Protein AF-A0A1B6DCD8-F1 (afdb_monomer)

Mean predicted aligned error: 10.29 Å

Secondary structure (DSSP, 8-state):
-HHHHHHHHHHHH-HHHHHHHH-HHHHHHHHHHHHHHHHHHHHHHHH-STT--HHHHHHHHHHHHHHHHHHHHHHTTT--TT-HHHHHHHHHHHHHHTT---GGGTTTSSS--

Nearest PDB structures (foldseek):
  2fic-assembly3_B  TM=3.798E-01  e=3.806E+00  Homo sapiens
  3sog-assembly1_A-2  TM=3.205E-01  e=9.235E+00  Homo sapiens
  5wkq-assembly1_A  TM=2.548E-01  e=8.705E+00  Shigella flexneri

Solvent-accessible surface area (backbone atoms only — not comparable to full-atom values): 6561 Å² total; per-residue (Å²): 105,72,70,60,56,51,39,58,53,23,51,77,75,40,51,79,57,26,57,47,76,68,33,65,71,51,46,47,52,49,31,45,50,51,38,53,51,50,54,49,49,54,50,53,57,71,58,56,66,97,86,62,51,73,66,57,47,50,51,52,51,52,51,48,54,53,47,52,55,53,49,53,59,31,48,77,69,74,44,40,85,92,27,58,59,29,41,51,51,54,48,52,50,58,55,61,68,70,64,63,74,72,66,77,69,60,68,71,72,74,77,79,126

Foldseek 3Di:
DVLVVVLVVCVVVPVVVNVLSVDLVSVLVVLQVVLVVVLVVVLVVQCDDDPHDPVNNVVSVVVVVVVVVVCVVCVVVVRCVSRVSSVVSVVVVVVVVVPPPPCVVVVVVPPPD

Sequence (113 aa):
GLKSEMLLFLVDSKPELSTFFSDEKWLVKLAYLADIFSHLNILNLSLQGPDKNMIYAQDRVNAFVKKLSVWNARVKKEDFENFTLTQEFIGFLSTSYCTSPDTSSLSLLVSSH

pLDDT: mean 83.19, std 17.54, range [39.84, 98.31]

Radius of gyration: 21.83 Å; Cα contacts (8 Å, |Δi|>4): 45; chains: 1; bounding box: 63×37×60 Å

Organism: NCBI:txid38151

Structure (mmCIF, N/CA/C/O backbone):
data_AF-A0A1B6DCD8-F1
#
_entry.id   AF-A0A1B6DCD8-F1
#
loop_
_atom_site.group_PDB
_atom_site.id
_atom_site.type_symbol
_atom_site.label_atom_id
_atom_site.label_alt_id
_atom_site.label_comp_id
_atom_site.label_asym_id
_atom_site.label_entity_id
_atom_site.label_seq_id
_atom_site.pdbx_PDB_ins_code
_atom_site.Cartn_x
_atom_site.Cartn_y
_atom_site.Cartn_z
_atom_site.occupancy
_atom_site.B_iso_or_equiv
_atom_site.auth_seq_id
_atom_site.auth_comp_id
_atom_site.auth_asym_id
_atom_site.auth_atom_id
_atom_site.pdbx_PDB_model_num
ATOM 1 N N . GLY A 1 1 ? 17.358 -15.950 -8.440 1.00 70.75 1 GLY A N 1
ATOM 2 C CA . GLY A 1 1 ? 16.546 -15.040 -7.612 1.00 70.75 1 GLY A CA 1
ATOM 3 C C . GLY A 1 1 ? 15.107 -15.193 -8.042 1.00 70.75 1 GLY A C 1
ATOM 4 O O . GLY A 1 1 ? 14.885 -15.415 -9.228 1.00 70.75 1 GLY A O 1
ATOM 5 N N . LEU A 1 2 ? 14.151 -15.063 -7.115 1.00 79.44 2 LEU A N 1
ATOM 6 C CA . LEU A 1 2 ? 12.753 -15.488 -7.298 1.00 79.44 2 LEU A CA 1
ATOM 7 C C . LEU A 1 2 ? 12.101 -15.001 -8.609 1.00 79.44 2 LEU A C 1
ATOM 9 O O . LEU A 1 2 ? 11.398 -15.768 -9.257 1.00 79.44 2 LEU A O 1
ATOM 13 N N . LYS A 1 3 ? 12.387 -13.767 -9.055 1.00 79.19 3 LYS A N 1
ATOM 14 C CA . LYS A 1 3 ? 11.906 -13.236 -10.347 1.00 79.19 3 LYS A CA 1
ATOM 15 C C . LYS A 1 3 ? 12.348 -14.093 -11.542 1.00 79.19 3 LYS A C 1
ATOM 17 O O . LYS A 1 3 ? 11.531 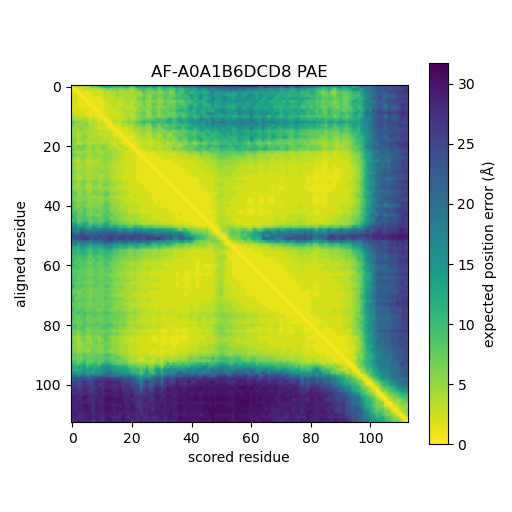-14.396 -12.402 1.00 79.19 3 LYS A O 1
ATOM 22 N N . SER A 1 4 ? 13.623 -14.473 -11.609 1.00 80.56 4 SER A N 1
ATOM 23 C CA . SER A 1 4 ? 14.181 -15.269 -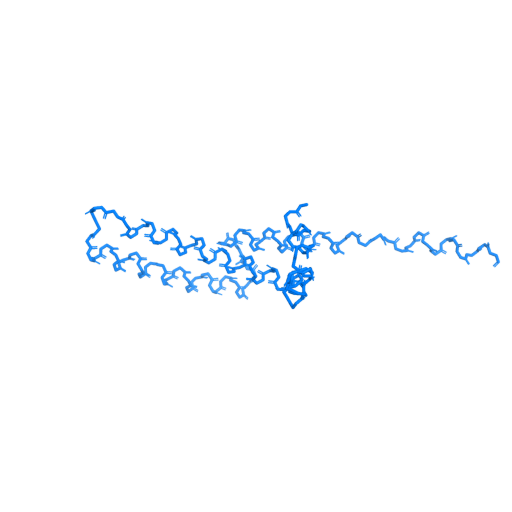12.713 1.00 80.56 4 SER A CA 1
ATOM 24 C C . SER A 1 4 ? 13.629 -16.693 -12.721 1.00 80.56 4 SER A C 1
ATOM 26 O O . SER A 1 4 ? 13.329 -17.228 -13.781 1.00 80.56 4 SER A O 1
ATOM 28 N N . GLU A 1 5 ? 13.456 -17.288 -11.540 1.00 83.31 5 GLU A N 1
ATOM 29 C CA . GLU A 1 5 ? 12.866 -18.624 -11.386 1.00 83.31 5 GLU A CA 1
ATOM 30 C C . GLU A 1 5 ? 11.388 -1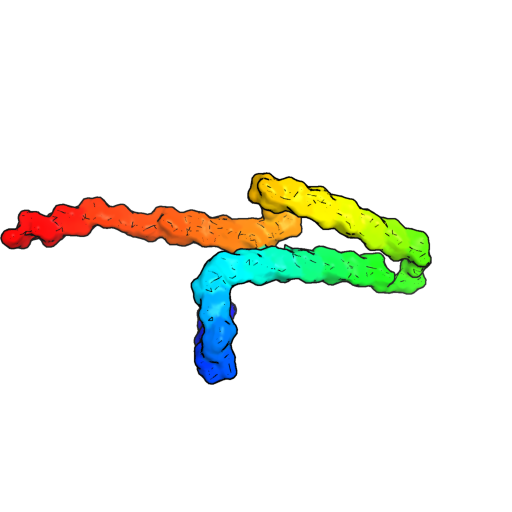8.623 -11.789 1.00 83.31 5 GLU A C 1
ATOM 32 O O . GLU A 1 5 ? 10.940 -19.507 -12.519 1.00 83.31 5 GLU A O 1
ATOM 37 N N . MET A 1 6 ? 10.642 -17.588 -11.391 1.00 82.69 6 MET A N 1
ATOM 38 C CA . MET A 1 6 ? 9.246 -17.441 -11.786 1.00 82.69 6 MET A CA 1
ATOM 39 C C . MET A 1 6 ? 9.103 -17.161 -13.287 1.00 82.69 6 MET A C 1
ATOM 41 O O . MET A 1 6 ? 8.219 -17.728 -13.921 1.00 82.69 6 MET A O 1
ATOM 45 N N . LEU A 1 7 ? 9.980 -16.341 -13.876 1.00 82.56 7 LEU A N 1
ATOM 46 C CA . LEU A 1 7 ? 10.022 -16.120 -15.324 1.00 82.56 7 LEU A CA 1
ATOM 47 C C . LEU A 1 7 ? 10.238 -17.430 -16.083 1.00 82.56 7 LEU A C 1
ATOM 49 O O . LEU A 1 7 ? 9.488 -17.712 -17.013 1.00 82.56 7 LEU A O 1
ATOM 53 N N . LEU A 1 8 ? 11.209 -18.242 -15.657 1.00 84.31 8 LEU A N 1
ATOM 54 C CA . LEU A 1 8 ? 11.502 -19.532 -16.281 1.00 84.31 8 LEU A CA 1
ATOM 55 C C . LEU A 1 8 ? 10.290 -20.474 -16.212 1.00 84.31 8 LEU A C 1
ATOM 57 O O . LEU A 1 8 ? 9.906 -21.064 -17.216 1.00 84.31 8 LEU A O 1
ATOM 61 N N . PHE A 1 9 ? 9.629 -20.547 -15.054 1.00 86.38 9 PHE A N 1
ATOM 62 C CA . PHE A 1 9 ? 8.411 -21.340 -14.885 1.00 86.38 9 PHE A CA 1
ATOM 63 C C . PHE A 1 9 ? 7.239 -20.835 -15.744 1.00 86.38 9 PHE A C 1
ATOM 65 O O . PHE A 1 9 ? 6.474 -21.628 -16.300 1.00 86.38 9 PHE A O 1
ATOM 72 N N . LEU A 1 10 ? 7.060 -19.516 -15.846 1.00 86.62 10 LEU A N 1
ATOM 73 C CA . LEU A 1 10 ? 5.967 -18.918 -16.611 1.00 86.62 10 LEU A CA 1
ATOM 74 C C . LEU A 1 10 ? 6.174 -19.046 -18.119 1.00 86.62 10 LEU A C 1
ATOM 76 O O . LEU A 1 10 ? 5.184 -19.185 -18.825 1.00 86.62 10 LEU A O 1
ATOM 80 N N . VAL A 1 11 ? 7.411 -19.032 -18.621 1.00 87.12 11 VAL A N 1
ATOM 81 C CA . VAL A 1 11 ? 7.686 -19.263 -20.051 1.00 87.12 11 VAL A CA 1
ATOM 82 C C . VAL A 1 11 ? 7.124 -20.612 -20.502 1.00 87.12 11 VAL A C 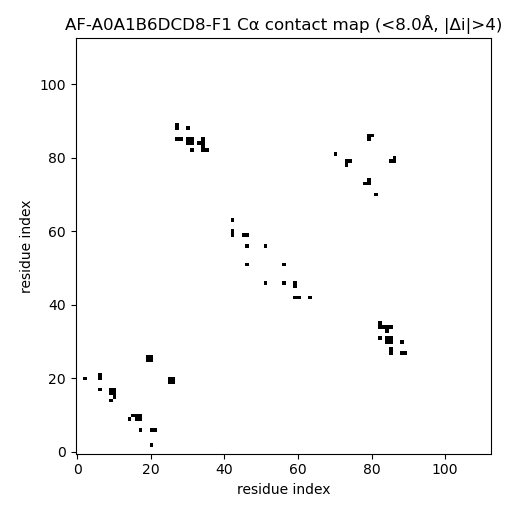1
ATOM 84 O O . VAL A 1 11 ? 6.445 -20.662 -21.525 1.00 87.12 11 VAL A O 1
ATOM 87 N N . ASP A 1 12 ? 7.321 -21.661 -19.704 1.00 83.06 12 ASP A N 1
ATOM 88 C CA . ASP A 1 12 ? 6.849 -23.008 -20.038 1.00 83.06 12 ASP A CA 1
ATOM 89 C C . ASP A 1 12 ? 5.354 -23.216 -19.752 1.00 83.06 12 ASP A C 1
ATOM 91 O O . ASP A 1 12 ? 4.670 -23.920 -20.493 1.00 83.06 12 ASP A O 1
ATOM 95 N N . SER A 1 13 ? 4.823 -22.624 -18.676 1.00 87.12 13 SER A N 1
ATOM 96 C CA . SER A 1 13 ? 3.447 -22.898 -18.226 1.00 87.12 13 SER A CA 1
ATOM 97 C C . SER A 1 13 ? 2.402 -21.902 -18.733 1.00 87.12 13 SER A C 1
ATOM 99 O O . SER A 1 13 ? 1.272 -22.296 -19.029 1.00 87.12 13 SER A O 1
ATOM 101 N N . LYS A 1 14 ? 2.741 -20.608 -18.789 1.00 85.00 14 LYS A N 1
ATOM 102 C CA . LYS A 1 14 ? 1.847 -19.488 -19.137 1.00 85.00 14 LYS A CA 1
ATOM 103 C C . LYS A 1 14 ? 2.641 -18.355 -19.804 1.00 85.00 14 LYS A C 1
ATOM 105 O O . LYS A 1 14 ? 2.863 -17.314 -19.175 1.00 85.00 14 LYS A O 1
ATOM 110 N N . PRO A 1 15 ? 3.045 -18.525 -21.074 1.00 82.38 15 PRO A N 1
ATOM 111 C CA . PRO A 1 15 ? 3.931 -17.589 -21.771 1.00 82.38 15 PRO A CA 1
ATOM 112 C C . PRO A 1 15 ? 3.345 -16.176 -21.890 1.00 82.38 15 PRO A C 1
ATOM 114 O O . PRO A 1 15 ? 4.080 -15.200 -21.952 1.00 82.38 15 PRO A O 1
ATOM 117 N N . GLU A 1 16 ? 2.023 -16.036 -21.832 1.00 84.75 16 GLU A N 1
ATOM 118 C CA . GLU A 1 16 ? 1.338 -14.741 -21.768 1.00 84.75 16 GLU A CA 1
ATOM 119 C C . GLU A 1 16 ? 1.771 -13.926 -20.538 1.00 84.75 16 GLU A C 1
ATOM 121 O O . GLU A 1 16 ? 2.000 -12.721 -20.624 1.00 84.75 16 GLU A O 1
ATOM 126 N N . LEU A 1 17 ? 1.944 -14.593 -19.391 1.00 81.19 17 LEU A N 1
ATOM 127 C CA . LEU A 1 17 ? 2.337 -13.964 -18.132 1.00 81.19 17 LEU A CA 1
ATOM 128 C C . LEU A 1 17 ? 3.832 -13.640 -18.063 1.00 81.19 17 LEU A C 1
ATOM 130 O O . LEU A 1 17 ? 4.217 -12.714 -17.351 1.00 81.19 17 LEU A O 1
ATOM 134 N N . SER A 1 18 ? 4.677 -14.361 -18.804 1.00 82.06 18 SER A N 1
ATOM 135 C CA . SER A 1 18 ? 6.126 -14.116 -18.803 1.00 82.06 18 SER A CA 1
ATOM 136 C C . SER A 1 18 ? 6.470 -12.724 -19.354 1.00 82.06 18 SER A C 1
ATOM 138 O O . SER A 1 18 ? 7.389 -12.064 -18.857 1.00 82.06 18 SER A O 1
ATOM 140 N N . THR A 1 19 ? 5.673 -12.230 -20.309 1.00 84.38 19 THR A N 1
ATOM 141 C CA . THR A 1 19 ? 5.821 -10.882 -20.877 1.00 84.38 19 THR A CA 1
ATOM 142 C C . THR A 1 19 ? 5.630 -9.791 -19.821 1.00 84.38 19 THR A C 1
ATOM 144 O O . THR A 1 19 ? 6.423 -8.854 -19.756 1.00 84.38 19 THR A O 1
ATOM 147 N N . PHE A 1 20 ? 4.665 -9.957 -18.913 1.00 83.31 20 PHE A N 1
ATOM 148 C CA . PHE A 1 20 ? 4.423 -9.020 -17.813 1.00 83.31 20 PHE A CA 1
ATOM 149 C C . PHE A 1 20 ? 5.549 -9.020 -16.775 1.00 83.31 20 PHE A C 1
ATOM 151 O O . PHE A 1 20 ? 5.932 -7.966 -16.280 1.00 83.31 20 PHE A O 1
ATOM 158 N N . PHE A 1 21 ? 6.136 -10.180 -16.475 1.00 82.06 21 PHE A N 1
ATOM 159 C CA . PHE A 1 21 ? 7.281 -10.269 -15.559 1.00 82.06 21 PHE A CA 1
ATOM 160 C C . PHE A 1 21 ? 8.595 -9.754 -16.165 1.00 82.06 21 PHE A C 1
ATOM 162 O O . PHE A 1 21 ? 9.569 -9.529 -15.440 1.00 82.06 21 PHE A O 1
ATOM 169 N N . SER A 1 22 ? 8.625 -9.555 -17.482 1.00 81.19 22 SER A N 1
ATOM 170 C CA . SER A 1 22 ? 9.728 -8.904 -18.191 1.00 81.19 22 SER A CA 1
ATOM 171 C C . SER A 1 22 ? 9.545 -7.382 -18.268 1.00 81.19 22 SER A C 1
ATOM 173 O O . SER A 1 22 ? 10.531 -6.662 -18.395 1.00 81.19 22 SER A O 1
ATOM 175 N N . ASP A 1 23 ? 8.314 -6.880 -18.129 1.00 87.75 23 ASP A N 1
ATOM 176 C CA . ASP A 1 23 ? 7.996 -5.450 -18.105 1.00 87.75 23 ASP A CA 1
ATOM 177 C C . ASP A 1 23 ? 8.217 -4.853 -16.705 1.00 87.75 23 ASP A C 1
ATOM 179 O O . ASP A 1 23 ? 7.464 -5.074 -15.754 1.00 87.75 23 ASP A O 1
ATOM 183 N N . GLU A 1 24 ? 9.254 -4.032 -16.577 1.00 88.69 24 GLU A N 1
ATOM 184 C CA . GLU A 1 24 ? 9.584 -3.340 -15.333 1.00 88.69 24 GLU A CA 1
ATOM 185 C C . GLU A 1 24 ? 8.477 -2.401 -14.848 1.00 88.69 24 GLU A C 1
ATOM 187 O O . GLU A 1 24 ? 8.227 -2.325 -13.644 1.00 88.69 24 GLU A O 1
ATOM 192 N N . LYS A 1 25 ? 7.752 -1.730 -15.753 1.00 89.12 25 LYS A N 1
ATOM 193 C CA . LYS A 1 25 ? 6.623 -0.867 -15.370 1.00 89.12 25 LYS A CA 1
ATOM 194 C C . LYS A 1 25 ? 5.485 -1.697 -14.801 1.00 89.12 25 LYS A C 1
ATOM 196 O O . LYS A 1 25 ? 4.793 -1.250 -13.885 1.00 89.12 25 LYS A O 1
ATOM 201 N N . TRP A 1 26 ? 5.271 -2.893 -15.341 1.00 90.88 26 TRP A N 1
ATOM 202 C CA . TRP A 1 26 ? 4.290 -3.820 -14.794 1.00 90.88 26 TRP A CA 1
ATOM 203 C C . TRP A 1 26 ? 4.708 -4.313 -13.407 1.00 90.88 26 TRP A C 1
ATOM 205 O O . TRP A 1 26 ? 3.887 -4.321 -12.493 1.00 90.88 26 TRP A O 1
ATOM 215 N N . LEU A 1 27 ? 5.989 -4.617 -13.205 1.00 90.19 27 LEU A N 1
ATOM 216 C CA . LEU A 1 27 ? 6.508 -5.012 -11.896 1.00 90.19 27 LEU A CA 1
ATOM 217 C C . LEU A 1 27 ? 6.413 -3.898 -10.845 1.00 90.19 27 LEU A C 1
ATOM 219 O O . LEU A 1 27 ? 6.061 -4.191 -9.706 1.00 90.19 27 LEU A O 1
ATOM 223 N N . VAL A 1 28 ? 6.625 -2.629 -11.213 1.00 92.25 28 VAL A N 1
ATOM 224 C CA . VAL A 1 28 ? 6.366 -1.487 -10.309 1.00 92.25 28 VAL A CA 1
ATOM 225 C C . VAL A 1 28 ? 4.890 -1.449 -9.897 1.00 92.25 28 VAL A C 1
ATOM 227 O O . VAL A 1 28 ? 4.577 -1.276 -8.721 1.00 92.25 28 VAL A O 1
ATOM 230 N N . LYS A 1 29 ? 3.959 -1.656 -10.840 1.00 92.75 29 LYS A N 1
ATOM 231 C CA . LYS A 1 29 ? 2.520 -1.730 -10.523 1.00 92.75 29 LYS A CA 1
ATOM 232 C C . LYS A 1 29 ? 2.198 -2.921 -9.621 1.00 92.75 29 LYS A C 1
ATOM 234 O O . LYS A 1 29 ? 1.367 -2.789 -8.726 1.00 92.75 29 LYS A O 1
ATOM 239 N N . LEU A 1 30 ? 2.846 -4.065 -9.836 1.00 92.94 30 LEU A N 1
ATOM 240 C CA . LEU A 1 30 ? 2.684 -5.242 -8.988 1.00 92.94 30 LEU A CA 1
ATOM 241 C C . LEU A 1 30 ? 3.196 -4.979 -7.565 1.00 92.94 30 LEU A C 1
ATOM 243 O O . LEU A 1 30 ? 2.497 -5.311 -6.611 1.00 92.94 30 LEU A O 1
ATOM 247 N N . ALA A 1 31 ? 4.362 -4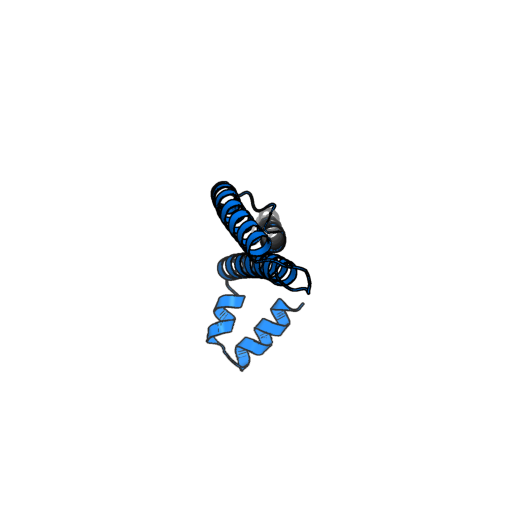.345 -7.418 1.00 93.88 31 ALA A N 1
ATOM 248 C CA . ALA A 1 31 ? 4.904 -3.929 -6.125 1.00 93.88 31 ALA A CA 1
ATOM 249 C C . ALA A 1 31 ? 3.934 -2.989 -5.389 1.00 93.88 31 ALA A C 1
ATOM 251 O O . ALA A 1 31 ? 3.612 -3.220 -4.224 1.00 93.88 31 ALA A O 1
ATOM 252 N N . TYR A 1 32 ? 3.366 -2.015 -6.105 1.00 95.56 32 TYR A N 1
ATOM 253 C CA . TYR A 1 32 ? 2.356 -1.102 -5.568 1.00 95.56 32 TYR A CA 1
ATOM 254 C C . TYR A 1 32 ? 1.092 -1.817 -5.089 1.00 95.56 32 TYR A C 1
ATOM 256 O O . TYR A 1 32 ? 0.584 -1.539 -4.001 1.00 95.56 32 TYR A O 1
ATOM 264 N N . LEU A 1 33 ? 0.592 -2.780 -5.865 1.00 95.94 33 LEU A N 1
ATOM 265 C CA . LEU A 1 33 ? -0.547 -3.600 -5.456 1.00 95.94 33 LEU A CA 1
ATOM 266 C C . LEU A 1 33 ? -0.219 -4.464 -4.235 1.00 95.94 33 LEU A C 1
ATOM 268 O O . LEU A 1 33 ? -1.049 -4.570 -3.333 1.00 95.94 33 LEU A O 1
ATOM 272 N N . ALA A 1 34 ? 0.973 -5.056 -4.177 1.00 96.12 34 ALA A N 1
ATOM 273 C CA . ALA A 1 34 ? 1.410 -5.854 -3.036 1.00 96.12 34 ALA A CA 1
ATOM 274 C C . ALA A 1 34 ? 1.484 -5.018 -1.746 1.00 96.12 34 ALA A C 1
ATOM 276 O O . ALA A 1 34 ? 0.989 -5.461 -0.708 1.00 96.12 34 ALA A O 1
ATOM 277 N N . ASP A 1 35 ? 1.997 -3.787 -1.815 1.00 97.44 35 ASP A N 1
ATOM 278 C CA . ASP A 1 35 ? 1.972 -2.851 -0.686 1.00 97.44 35 ASP A CA 1
ATOM 279 C C . ASP A 1 35 ? 0.527 -2.525 -0.250 1.00 97.44 35 ASP A C 1
ATOM 281 O O . ASP A 1 35 ? 0.212 -2.564 0.941 1.00 97.44 35 ASP A O 1
ATOM 285 N N . ILE A 1 36 ? -0.396 -2.271 -1.191 1.00 96.62 36 ILE A N 1
ATOM 286 C CA . ILE A 1 36 ? -1.825 -2.058 -0.880 1.00 96.62 36 ILE A CA 1
ATOM 287 C C . ILE A 1 36 ? -2.433 -3.280 -0.177 1.00 96.62 36 ILE A C 1
ATOM 289 O O . ILE A 1 36 ? -3.150 -3.122 0.815 1.00 96.62 36 ILE A O 1
ATOM 293 N N . PHE A 1 37 ? -2.144 -4.496 -0.647 1.00 96.88 37 PHE A N 1
ATOM 294 C CA . PHE A 1 37 ? -2.612 -5.722 0.003 1.00 96.88 37 PHE A CA 1
ATOM 295 C C . PHE A 1 37 ? -2.027 -5.897 1.403 1.00 96.88 37 PHE A C 1
ATOM 297 O O . PHE A 1 37 ? -2.750 -6.317 2.306 1.00 96.88 37 PHE A O 1
ATOM 304 N N . SER A 1 38 ? -0.765 -5.527 1.617 1.00 97.38 38 SER A N 1
ATOM 305 C CA . SER A 1 38 ? -0.152 -5.515 2.947 1.00 97.38 38 SER A CA 1
ATOM 306 C C . SER A 1 38 ? -0.907 -4.577 3.897 1.00 97.38 38 SER A C 1
ATOM 308 O O . SER A 1 38 ? -1.316 -4.979 4.989 1.00 97.38 38 SER A O 1
ATOM 310 N N . HIS A 1 39 ? -1.218 -3.359 3.445 1.00 97.69 39 HIS A N 1
ATOM 311 C CA . HIS A 1 39 ? -2.019 -2.392 4.205 1.00 97.69 39 HIS A CA 1
ATOM 312 C C . HIS A 1 39 ? -3.433 -2.895 4.512 1.00 97.69 39 HIS A C 1
ATOM 314 O O . HIS A 1 39 ? -3.922 -2.728 5.634 1.00 97.69 39 HIS A O 1
ATOM 320 N N . LEU A 1 40 ? -4.087 -3.538 3.543 1.00 96.94 40 LEU A N 1
ATOM 321 C CA . LEU A 1 40 ? -5.392 -4.175 3.737 1.00 96.94 40 LEU A CA 1
ATOM 322 C C . LEU A 1 40 ? -5.316 -5.340 4.722 1.00 96.94 40 LEU A C 1
ATOM 324 O O . LEU A 1 40 ? -6.220 -5.499 5.538 1.00 96.94 40 LEU A O 1
ATOM 328 N N . ASN A 1 41 ? -4.244 -6.127 4.692 1.00 96.81 41 ASN A N 1
ATOM 329 C CA . ASN A 1 41 ? -4.038 -7.215 5.636 1.00 96.81 41 ASN A CA 1
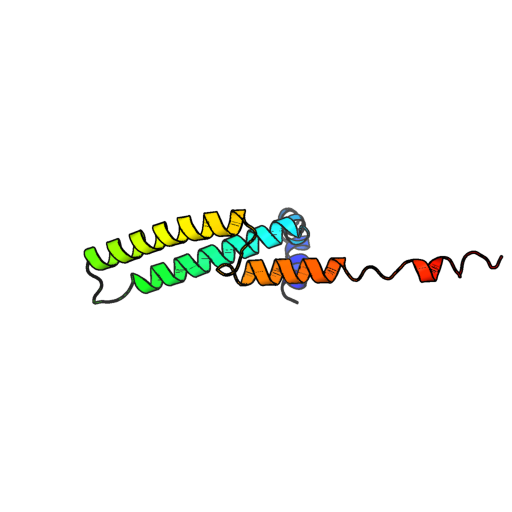ATOM 330 C C . ASN A 1 41 ? -3.862 -6.683 7.065 1.00 96.81 41 ASN A C 1
ATOM 332 O O . ASN A 1 41 ? -4.481 -7.202 7.990 1.00 96.81 41 ASN A O 1
ATOM 336 N N . ILE A 1 42 ? -3.105 -5.596 7.249 1.00 95.69 42 ILE A N 1
ATOM 337 C CA . ILE A 1 42 ? -2.978 -4.911 8.546 1.00 95.69 42 ILE A CA 1
ATOM 338 C C . ILE A 1 42 ? -4.347 -4.430 9.039 1.00 95.69 42 ILE A C 1
ATOM 340 O O . ILE A 1 42 ? -4.691 -4.641 10.204 1.00 95.69 42 ILE A O 1
ATOM 344 N N . LEU A 1 43 ? -5.149 -3.808 8.167 1.00 95.38 43 LEU A N 1
ATOM 345 C CA . LEU A 1 43 ? -6.513 -3.413 8.514 1.00 95.38 43 LEU A CA 1
ATOM 346 C C . LEU A 1 43 ? -7.348 -4.636 8.910 1.00 95.38 43 LEU A C 1
ATOM 348 O O . LEU A 1 43 ? -7.956 -4.619 9.976 1.00 95.38 43 LEU A O 1
ATOM 352 N N . ASN A 1 44 ? -7.346 -5.692 8.100 1.00 94.62 44 ASN A N 1
ATOM 353 C CA . ASN A 1 44 ? -8.114 -6.913 8.330 1.00 94.62 44 ASN A CA 1
ATOM 354 C C . ASN A 1 44 ? -7.756 -7.568 9.673 1.00 94.62 44 ASN A C 1
ATOM 356 O O . ASN A 1 44 ? -8.640 -7.861 10.472 1.00 94.62 44 ASN A O 1
ATOM 360 N N . LEU A 1 45 ? -6.464 -7.700 9.980 1.00 93.44 45 LEU A N 1
ATOM 361 C CA . LEU A 1 45 ? -5.986 -8.176 11.280 1.00 93.44 45 LEU A CA 1
ATOM 362 C C . LEU A 1 45 ? -6.439 -7.257 12.418 1.00 93.44 45 LEU A C 1
ATOM 364 O O . LEU A 1 45 ? -6.840 -7.727 13.478 1.00 93.44 45 LEU A O 1
ATOM 368 N N . SER A 1 46 ? -6.438 -5.940 12.196 1.00 91.56 46 SER A N 1
ATOM 369 C CA . SER A 1 46 ? -6.935 -4.979 13.181 1.00 91.56 46 SER A CA 1
ATOM 370 C C . SER A 1 46 ? -8.449 -5.046 13.395 1.00 91.56 46 SER A C 1
ATOM 372 O O . SER A 1 46 ? -8.924 -4.481 14.374 1.00 91.56 46 SER A O 1
ATOM 374 N N . LEU A 1 47 ? -9.211 -5.693 12.516 1.00 92.56 47 LEU A N 1
ATOM 375 C CA . LEU A 1 47 ? -10.657 -5.882 12.662 1.00 92.56 47 LEU A CA 1
ATOM 376 C C . LEU A 1 47 ? -11.010 -7.234 13.293 1.00 92.56 47 LEU A C 1
ATOM 378 O O . LEU A 1 47 ? -12.116 -7.390 13.800 1.00 92.56 47 LEU A O 1
ATOM 382 N N . GLN A 1 48 ? -10.077 -8.184 13.304 1.00 88.56 48 GLN A N 1
ATOM 383 C CA . GLN A 1 48 ? -10.240 -9.479 13.959 1.00 88.56 48 GLN A CA 1
ATOM 384 C C . GLN A 1 48 ? -9.943 -9.382 15.467 1.00 88.56 48 GLN A C 1
ATOM 386 O O . GLN A 1 48 ? -9.176 -8.528 15.920 1.00 88.56 48 GLN A O 1
ATOM 391 N N . GLY A 1 49 ? -10.551 -10.273 16.252 1.00 80.81 49 GLY A N 1
ATOM 392 C CA . GLY A 1 49 ? -10.339 -10.396 17.698 1.00 80.81 49 GLY A CA 1
ATOM 393 C C . GLY A 1 49 ? -11.618 -10.202 18.530 1.00 80.81 49 GLY A C 1
ATOM 394 O O . GLY A 1 49 ? -12.571 -9.588 18.054 1.00 80.81 49 GLY A O 1
ATOM 395 N N . PRO A 1 50 ? -11.649 -10.728 19.767 1.00 67.62 50 PRO A N 1
ATOM 396 C CA . PRO A 1 50 ? -12.874 -10.858 20.563 1.00 67.62 50 PRO A CA 1
ATOM 397 C C . PRO A 1 50 ? -13.479 -9.532 21.065 1.00 67.62 50 PRO A C 1
ATOM 399 O O . PRO A 1 50 ? -14.675 -9.490 21.328 1.00 67.62 50 PRO A O 1
ATOM 402 N N . ASP A 1 51 ? -12.710 -8.437 21.116 1.00 65.06 51 ASP A N 1
ATOM 403 C CA . ASP A 1 51 ? -13.126 -7.163 21.740 1.00 65.06 51 ASP A CA 1
ATOM 404 C C . ASP A 1 51 ? -13.359 -6.010 20.739 1.00 65.06 51 ASP A C 1
ATOM 406 O O . ASP A 1 51 ? -13.164 -4.829 21.043 1.00 65.06 51 ASP A O 1
ATOM 410 N N . LYS A 1 52 ? -13.746 -6.325 19.500 1.00 70.25 52 LYS A N 1
ATOM 411 C CA . LYS A 1 52 ? -13.967 -5.335 18.431 1.00 70.25 52 LYS A CA 1
ATOM 412 C C . LYS A 1 52 ? -15.459 -5.022 18.314 1.00 70.25 52 LYS A C 1
ATOM 414 O O . LYS A 1 52 ? -16.204 -5.750 17.666 1.00 70.25 52 LYS A O 1
ATOM 419 N N . ASN A 1 53 ? -15.913 -3.933 18.934 1.00 81.38 53 ASN A N 1
ATOM 420 C CA . ASN A 1 53 ? -17.287 -3.465 18.733 1.00 81.38 53 ASN A CA 1
ATOM 421 C C . ASN A 1 53 ? -17.450 -2.749 17.372 1.00 81.38 53 ASN A C 1
ATOM 423 O O . ASN A 1 53 ? -16.478 -2.339 16.736 1.00 81.38 53 ASN A O 1
ATOM 427 N N . MET A 1 54 ? -18.697 -2.594 16.918 1.00 86.12 54 MET A N 1
ATOM 428 C CA . MET A 1 54 ? -19.026 -1.973 15.625 1.00 86.12 54 MET A CA 1
ATOM 429 C C . MET A 1 54 ? -18.430 -0.565 15.460 1.00 86.12 54 MET A C 1
ATOM 431 O O . MET A 1 54 ? -17.969 -0.222 14.373 1.00 86.12 54 MET A O 1
ATOM 435 N N . ILE A 1 55 ? -18.391 0.224 16.540 1.00 88.56 55 ILE A N 1
ATOM 436 C CA . ILE A 1 55 ? -17.825 1.582 16.542 1.00 88.56 55 ILE A CA 1
ATOM 437 C C . ILE A 1 55 ? -16.323 1.520 16.242 1.00 88.56 55 ILE A C 1
ATOM 439 O O . ILE A 1 55 ? -15.837 2.209 15.349 1.00 88.56 55 ILE A O 1
ATOM 443 N N . TYR A 1 56 ? -15.597 0.618 16.906 1.00 90.50 56 TYR A N 1
ATOM 444 C CA . TYR A 1 56 ? -14.173 0.402 16.665 1.00 90.50 56 TYR A CA 1
ATOM 445 C C . TYR A 1 56 ? -13.884 0.011 15.210 1.00 90.50 56 TYR A C 1
ATOM 447 O O . TYR A 1 56 ? -12.949 0.527 14.592 1.00 90.50 56 TYR A O 1
ATOM 455 N N . ALA A 1 57 ? -14.675 -0.910 14.653 1.00 91.44 57 ALA A N 1
ATOM 456 C CA . ALA A 1 57 ? -14.515 -1.340 13.268 1.00 91.44 57 ALA A CA 1
ATOM 457 C C . ALA A 1 57 ? -14.739 -0.173 12.294 1.00 91.44 57 ALA A C 1
ATOM 459 O O . ALA A 1 57 ? -13.934 0.043 11.384 1.00 91.44 57 ALA A O 1
ATOM 460 N N . GLN A 1 58 ? -15.786 0.619 12.532 1.00 93.50 58 GLN A N 1
ATOM 461 C CA . GLN A 1 58 ? -16.104 1.796 11.732 1.00 93.50 58 GLN A CA 1
ATOM 462 C C . GLN A 1 58 ? -14.987 2.845 11.795 1.00 93.50 58 GLN A C 1
ATOM 464 O O . GLN A 1 58 ? -14.565 3.348 10.752 1.00 93.50 58 GLN A O 1
ATOM 469 N N . ASP A 1 59 ? -14.437 3.117 12.978 1.00 94.12 59 ASP A N 1
ATOM 470 C CA . ASP A 1 59 ? -13.320 4.048 13.149 1.00 94.12 59 ASP A CA 1
ATOM 471 C C . ASP A 1 59 ? -12.066 3.595 12.394 1.00 94.12 59 ASP A C 1
ATOM 473 O O . ASP A 1 59 ? -11.409 4.403 11.730 1.00 94.12 59 ASP A O 1
ATOM 477 N N . ARG A 1 60 ? -11.742 2.297 12.434 1.00 94.94 60 ARG A N 1
ATOM 478 C CA . ARG A 1 60 ? -10.587 1.731 11.717 1.00 94.94 60 ARG A CA 1
ATOM 479 C C . ARG A 1 60 ? -10.738 1.833 10.206 1.00 94.94 60 ARG A C 1
ATOM 481 O O . ARG A 1 60 ? -9.796 2.265 9.540 1.00 94.94 60 ARG A O 1
ATOM 488 N N . VAL A 1 61 ? -11.909 1.489 9.674 1.00 96.12 61 VAL A N 1
ATOM 489 C CA . VAL A 1 61 ? -12.202 1.612 8.239 1.00 96.12 61 VAL A CA 1
ATOM 490 C C . VAL A 1 61 ? -12.164 3.080 7.811 1.00 96.12 61 VAL A C 1
ATOM 492 O O . VAL A 1 61 ? -11.492 3.416 6.837 1.00 96.12 61 VAL A O 1
ATOM 495 N N . ASN A 1 62 ? -12.783 3.982 8.575 1.00 97.31 62 ASN A N 1
ATOM 496 C CA . ASN A 1 62 ? -12.767 5.419 8.290 1.00 97.31 62 ASN A CA 1
ATOM 497 C C . ASN A 1 62 ? -11.344 5.995 8.304 1.00 97.31 62 ASN A C 1
ATOM 499 O O . ASN A 1 62 ? -10.975 6.780 7.427 1.00 97.31 62 ASN A O 1
ATOM 503 N N . ALA A 1 63 ? -10.523 5.603 9.279 1.00 97.31 63 ALA A N 1
ATOM 504 C CA . ALA A 1 63 ? -9.120 5.995 9.335 1.00 97.31 63 ALA A CA 1
ATOM 505 C C . ALA A 1 63 ? -8.335 5.463 8.127 1.00 97.31 63 ALA A C 1
ATOM 507 O O . ALA A 1 63 ? -7.506 6.183 7.572 1.00 97.31 63 ALA A O 1
ATOM 508 N N . PHE A 1 64 ? -8.611 4.234 7.686 1.00 97.62 64 PHE A N 1
ATOM 509 C CA . PHE A 1 64 ? -7.985 3.656 6.500 1.00 97.62 64 PHE A CA 1
ATOM 510 C C . PHE A 1 64 ? -8.354 4.409 5.217 1.00 97.62 64 PHE A C 1
ATOM 512 O O . PHE A 1 64 ? -7.471 4.758 4.439 1.00 97.62 64 PHE A O 1
ATOM 519 N N . VAL A 1 65 ? -9.628 4.758 5.026 1.00 98.06 65 VAL A N 1
ATOM 520 C CA . VAL A 1 65 ? -10.074 5.573 3.881 1.00 98.06 65 VAL A CA 1
ATOM 521 C C . VAL A 1 65 ? -9.376 6.939 3.867 1.00 98.06 65 VAL A C 1
ATOM 523 O O . VAL A 1 65 ? -8.904 7.387 2.820 1.00 98.06 65 VAL A O 1
ATOM 526 N N . LYS A 1 66 ? -9.224 7.584 5.031 1.00 98.31 66 LYS A N 1
ATOM 527 C CA . LYS A 1 66 ? -8.455 8.836 5.148 1.00 98.31 66 LYS A CA 1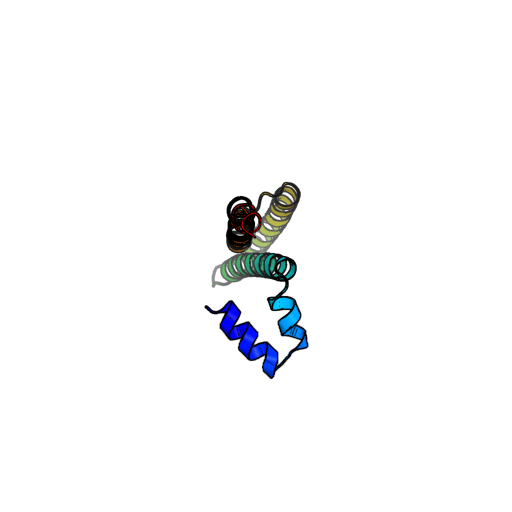
ATOM 528 C C . LYS A 1 66 ? -6.985 8.641 4.765 1.00 98.31 66 LYS A C 1
ATOM 530 O O . LYS A 1 66 ? -6.441 9.470 4.037 1.00 98.31 66 LYS A O 1
ATOM 535 N N . LYS A 1 67 ? -6.355 7.541 5.198 1.00 97.62 67 LYS A N 1
ATOM 536 C CA . LYS A 1 67 ? -4.984 7.187 4.791 1.00 97.62 67 LYS A CA 1
ATOM 537 C C . LYS A 1 67 ? -4.868 7.026 3.278 1.00 97.62 67 LYS A C 1
ATOM 539 O O . LYS A 1 67 ? -3.982 7.643 2.701 1.00 97.62 67 LYS A O 1
ATOM 544 N N . LEU A 1 68 ? -5.788 6.308 2.625 1.00 97.44 68 LEU A N 1
ATOM 545 C CA . LEU A 1 68 ? -5.800 6.164 1.161 1.00 97.44 68 LEU A CA 1
ATOM 546 C C . LEU A 1 68 ? -5.837 7.522 0.449 1.00 97.44 68 LEU A C 1
ATOM 548 O O . LEU A 1 68 ? -5.115 7.726 -0.524 1.00 97.44 68 LEU A O 1
ATOM 552 N N . SER A 1 69 ? -6.627 8.476 0.953 1.00 97.81 69 SER A N 1
ATOM 553 C CA . SER A 1 69 ? -6.663 9.834 0.397 1.00 97.81 69 SER A CA 1
ATOM 554 C C . SER A 1 69 ? -5.312 10.549 0.513 1.00 97.81 69 SER A C 1
ATOM 556 O O . SER A 1 69 ? -4.874 11.190 -0.443 1.00 97.81 69 SER A O 1
ATOM 558 N N . VAL A 1 70 ? -4.645 10.444 1.667 1.00 98.06 70 VAL A N 1
ATOM 559 C CA . VAL A 1 70 ? -3.315 11.038 1.895 1.00 98.06 70 VAL A CA 1
ATOM 560 C C . VAL A 1 70 ? -2.264 10.368 1.012 1.00 98.06 70 VAL A C 1
ATOM 562 O O . VAL A 1 70 ? -1.494 11.050 0.338 1.00 98.06 70 VAL A O 1
ATOM 565 N N . TRP A 1 71 ? -2.256 9.038 0.970 1.00 97.62 71 TRP A N 1
ATOM 566 C CA . TRP A 1 71 ? -1.329 8.253 0.163 1.00 97.62 71 TRP A CA 1
ATOM 567 C C . TRP A 1 71 ? -1.487 8.537 -1.329 1.00 97.62 71 TRP A C 1
ATOM 569 O O . TRP A 1 71 ? -0.490 8.735 -2.010 1.00 97.62 71 TRP A O 1
ATOM 579 N N . ASN A 1 72 ? -2.715 8.663 -1.834 1.00 96.19 72 ASN A N 1
ATOM 580 C CA . ASN A 1 72 ? -2.966 9.055 -3.221 1.00 96.19 72 ASN A CA 1
ATOM 581 C C . ASN A 1 72 ? -2.382 10.443 -3.544 1.00 96.19 72 ASN A C 1
ATOM 583 O O . ASN A 1 72 ? -1.789 10.644 -4.601 1.00 96.19 72 ASN A O 1
ATOM 587 N N . ALA A 1 73 ? -2.512 11.411 -2.629 1.00 97.75 73 ALA A N 1
ATOM 588 C CA . ALA A 1 73 ? -1.921 12.737 -2.808 1.00 97.75 73 ALA A CA 1
ATOM 589 C C . ALA A 1 73 ? -0.381 12.710 -2.798 1.00 97.75 73 ALA A C 1
ATOM 591 O O . ALA A 1 73 ? 0.237 13.489 -3.521 1.00 97.75 73 ALA A O 1
ATOM 592 N N . ARG A 1 74 ? 0.229 11.821 -2.005 1.00 96.50 74 ARG A N 1
ATOM 593 C CA . ARG A 1 74 ? 1.684 11.604 -1.959 1.00 96.50 74 ARG A CA 1
ATOM 594 C C . ARG A 1 74 ? 2.215 10.909 -3.211 1.00 96.50 74 ARG A C 1
ATOM 596 O O . ARG A 1 74 ? 3.143 11.421 -3.823 1.00 96.50 74 ARG A O 1
ATOM 603 N N . VAL A 1 75 ? 1.558 9.844 -3.669 1.00 94.94 75 VAL A N 1
ATOM 604 C CA . VAL A 1 75 ? 1.928 9.124 -4.901 1.00 94.94 75 VAL A CA 1
ATOM 605 C C . VAL A 1 75 ? 1.912 10.051 -6.119 1.00 94.94 75 VAL A C 1
ATOM 607 O O . VAL A 1 75 ? 2.811 9.992 -6.949 1.00 94.94 75 VAL A O 1
ATOM 610 N N . LYS A 1 76 ? 0.948 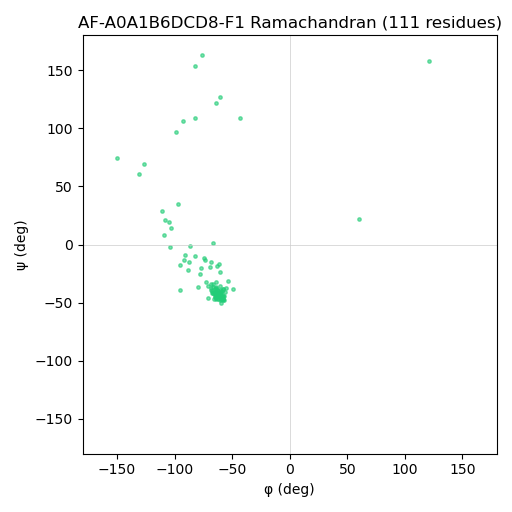10.979 -6.204 1.00 94.88 76 LYS A N 1
ATOM 611 C CA . LYS A 1 76 ? 0.917 12.014 -7.259 1.00 94.88 76 LYS A CA 1
ATOM 612 C C . LYS A 1 76 ? 2.105 12.983 -7.227 1.00 94.88 76 LYS A C 1
ATOM 614 O O . LYS A 1 76 ? 2.329 13.682 -8.207 1.00 94.88 76 LYS A O 1
ATOM 619 N N . LYS A 1 77 ? 2.818 13.058 -6.105 1.00 96.31 77 LYS A N 1
ATOM 620 C CA . LYS A 1 77 ? 4.055 13.826 -5.914 1.00 96.31 77 LYS A CA 1
ATOM 621 C C . LYS A 1 77 ? 5.298 12.930 -5.939 1.00 96.31 77 LYS A C 1
ATOM 623 O O . LYS A 1 77 ? 6.344 13.366 -5.480 1.00 96.31 77 LYS A O 1
ATOM 628 N N . GLU A 1 78 ? 5.158 11.688 -6.409 1.00 93.06 78 GLU A N 1
ATOM 629 C CA . GLU A 1 78 ? 6.225 10.679 -6.449 1.00 93.06 78 GLU A CA 1
ATOM 630 C C . GLU A 1 78 ? 6.803 10.329 -5.061 1.00 93.06 78 GLU A C 1
ATOM 632 O O . GLU A 1 78 ? 7.904 9.799 -4.942 1.00 93.06 78 GLU A O 1
ATOM 637 N N . ASP A 1 79 ? 6.034 10.577 -3.995 1.00 95.06 79 ASP A N 1
ATOM 638 C CA . ASP A 1 79 ? 6.361 10.163 -2.631 1.00 95.06 79 ASP A CA 1
ATOM 639 C C . ASP A 1 79 ? 5.728 8.795 -2.337 1.00 95.06 79 ASP A C 1
ATOM 641 O O . ASP A 1 79 ? 4.513 8.665 -2.133 1.00 95.06 79 ASP A O 1
ATOM 645 N N . PHE A 1 80 ? 6.584 7.774 -2.305 1.00 95.12 80 PHE A N 1
ATOM 646 C CA . PHE A 1 80 ? 6.228 6.379 -2.058 1.00 95.12 80 PHE A CA 1
ATOM 647 C C . PHE A 1 80 ? 6.602 5.895 -0.649 1.00 95.12 80 PHE A C 1
ATOM 649 O O . PHE A 1 80 ? 6.627 4.693 -0.426 1.00 95.12 80 PHE A O 1
ATOM 656 N N . GLU A 1 81 ? 6.820 6.784 0.328 1.00 94.12 81 GLU A N 1
ATOM 657 C CA . GLU A 1 81 ? 7.260 6.413 1.691 1.00 94.12 81 GLU A CA 1
ATOM 658 C C . GLU A 1 81 ? 6.363 5.348 2.363 1.00 94.12 81 GLU A C 1
ATOM 660 O O . GLU A 1 81 ? 6.832 4.513 3.132 1.00 94.12 81 GLU A O 1
ATOM 665 N N . ASN A 1 82 ? 5.059 5.337 2.054 1.00 95.88 82 ASN A N 1
ATOM 666 C CA . ASN A 1 82 ? 4.107 4.356 2.602 1.00 95.88 82 ASN A CA 1
ATOM 667 C C . ASN A 1 82 ? 4.036 3.046 1.796 1.00 95.88 82 ASN A C 1
ATOM 669 O O . ASN A 1 82 ? 3.252 2.164 2.135 1.00 95.88 82 ASN A O 1
ATOM 673 N N . PHE A 1 83 ? 4.796 2.934 0.714 1.00 96.94 83 PHE A N 1
ATOM 674 C CA . PHE A 1 83 ? 4.796 1.831 -0.241 1.00 96.94 83 PHE A CA 1
ATOM 675 C C . PHE A 1 83 ? 6.233 1.321 -0.370 1.00 96.94 83 PHE A C 1
ATOM 677 O O . PHE A 1 83 ? 6.907 1.565 -1.369 1.00 96.94 83 PHE A O 1
ATOM 684 N N . THR A 1 84 ? 6.731 0.689 0.696 1.00 94.88 84 THR A N 1
ATOM 685 C CA . THR A 1 84 ? 8.150 0.338 0.846 1.00 94.88 84 THR A CA 1
ATOM 686 C C . THR A 1 84 ? 8.650 -0.545 -0.291 1.00 94.88 84 THR A C 1
ATOM 688 O O . THR A 1 84 ? 9.710 -0.257 -0.844 1.00 94.88 84 T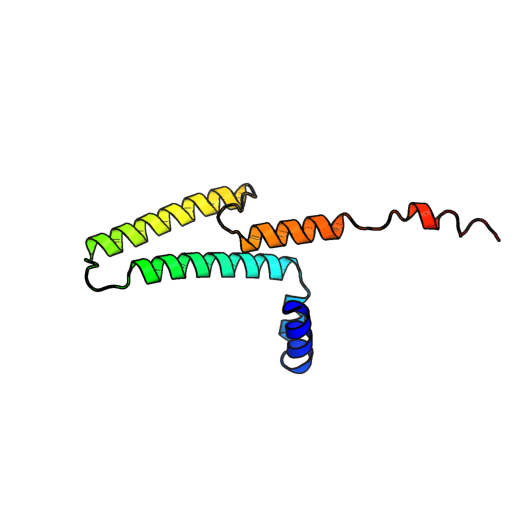HR A O 1
ATOM 691 N N . LEU A 1 85 ? 7.882 -1.564 -0.692 1.00 94.81 85 LEU A N 1
ATOM 692 C CA . LEU A 1 85 ? 8.279 -2.448 -1.788 1.00 94.81 85 LEU A CA 1
ATOM 693 C C . LEU A 1 85 ? 8.337 -1.684 -3.116 1.00 94.81 85 LEU A C 1
ATOM 695 O O . LEU A 1 85 ? 9.257 -1.861 -3.911 1.00 94.81 85 LEU A O 1
ATOM 699 N N . THR A 1 86 ? 7.366 -0.802 -3.345 1.00 95.56 86 THR A N 1
ATOM 700 C CA . THR A 1 86 ? 7.324 0.062 -4.530 1.00 95.56 86 THR A CA 1
ATOM 701 C C . THR A 1 86 ? 8.522 1.005 -4.575 1.00 95.56 86 THR A C 1
ATOM 703 O O . THR A 1 86 ? 9.177 1.114 -5.610 1.00 95.56 86 THR A O 1
ATOM 706 N N . GLN A 1 87 ? 8.830 1.668 -3.458 1.00 95.25 87 GLN A N 1
ATOM 707 C CA . GLN A 1 87 ? 9.949 2.600 -3.341 1.00 95.25 87 GLN A CA 1
ATOM 708 C C . GLN A 1 87 ? 11.294 1.899 -3.558 1.00 95.25 87 GLN A C 1
ATOM 710 O O . GLN A 1 87 ? 12.131 2.401 -4.308 1.00 95.25 87 GLN A O 1
ATOM 715 N N . GLU A 1 88 ? 11.492 0.735 -2.940 1.00 92.56 88 GLU A N 1
ATOM 716 C CA . GLU A 1 88 ? 12.699 -0.076 -3.108 1.00 92.56 88 GLU A CA 1
ATOM 717 C C . GLU A 1 88 ? 12.880 -0.496 -4.569 1.00 92.56 88 GLU A C 1
ATOM 719 O O . GLU A 1 88 ? 13.962 -0.337 -5.136 1.00 92.56 88 GLU A O 1
ATOM 724 N N . PHE A 1 89 ? 11.806 -0.959 -5.214 1.00 91.19 89 PHE A N 1
ATOM 725 C CA . PHE A 1 89 ? 11.869 -1.403 -6.601 1.00 91.19 89 PHE A CA 1
ATOM 726 C C . PHE A 1 89 ? 12.144 -0.244 -7.573 1.00 91.19 89 PHE A C 1
ATOM 728 O O . PHE A 1 89 ? 12.981 -0.380 -8.463 1.00 91.19 89 PHE A O 1
ATOM 735 N N . ILE A 1 90 ? 11.522 0.924 -7.378 1.00 91.88 90 ILE A N 1
ATOM 736 C CA . ILE A 1 90 ? 11.834 2.138 -8.157 1.00 91.88 90 ILE A CA 1
ATOM 737 C C . ILE A 1 90 ? 13.304 2.547 -7.974 1.00 91.88 90 ILE A C 1
ATOM 739 O O . ILE A 1 90 ? 13.974 2.896 -8.951 1.00 91.88 90 ILE A O 1
ATOM 743 N N . GLY A 1 91 ? 13.823 2.475 -6.744 1.00 90.56 91 GLY A N 1
ATOM 744 C CA . GLY A 1 91 ? 15.232 2.736 -6.450 1.00 90.56 91 GLY A CA 1
ATOM 745 C C . GLY A 1 91 ? 16.162 1.778 -7.197 1.00 90.56 91 GLY A C 1
ATOM 746 O O . GLY A 1 91 ? 17.092 2.226 -7.867 1.00 90.56 91 GLY A O 1
ATOM 747 N N . PHE A 1 92 ? 15.859 0.477 -7.164 1.00 87.44 92 PHE A N 1
ATOM 748 C CA . PHE A 1 92 ? 16.607 -0.554 -7.886 1.00 87.44 92 PHE A CA 1
ATOM 749 C C . PHE A 1 92 ? 16.668 -0.278 -9.393 1.00 87.44 92 PHE A C 1
ATOM 751 O O . PHE A 1 92 ? 17.750 -0.318 -9.985 1.00 87.44 92 PHE A O 1
ATOM 758 N N . LEU A 1 93 ? 15.531 0.049 -10.015 1.00 86.44 93 LEU A N 1
ATOM 759 C CA . LEU A 1 93 ? 15.490 0.394 -11.437 1.00 86.44 93 LEU A CA 1
ATOM 760 C C . LEU A 1 93 ? 16.363 1.620 -11.721 1.00 86.44 93 LEU A C 1
ATOM 762 O O . LEU A 1 93 ? 17.221 1.576 -12.599 1.00 86.44 93 LEU A O 1
ATOM 766 N N . SER A 1 94 ? 16.225 2.677 -10.919 1.00 83.62 94 SER A N 1
ATOM 767 C CA . SER A 1 94 ? 16.997 3.915 -11.079 1.00 83.62 94 SER A CA 1
ATOM 768 C C . SER A 1 94 ? 18.512 3.682 -11.004 1.00 83.62 94 SER A C 1
ATOM 770 O O . SER A 1 94 ? 19.262 4.278 -11.771 1.00 83.62 94 SER A O 1
ATOM 772 N N . THR A 1 95 ? 18.984 2.786 -10.130 1.00 77.88 95 THR A N 1
ATOM 773 C CA . THR A 1 95 ? 20.410 2.416 -10.054 1.00 77.88 95 THR A CA 1
ATOM 774 C C . THR A 1 95 ? 20.863 1.575 -11.253 1.00 77.88 95 THR A C 1
ATOM 776 O O . THR A 1 95 ? 21.976 1.762 -11.739 1.00 77.88 95 THR A O 1
ATOM 779 N N . SER A 1 96 ? 20.000 0.695 -11.765 1.00 67.12 96 SER A N 1
ATOM 780 C CA . SER A 1 96 ? 20.300 -0.210 -12.887 1.00 67.12 96 SER A CA 1
ATOM 781 C C . SER A 1 96 ? 20.483 0.527 -14.221 1.00 67.12 96 SER A C 1
ATOM 783 O O . SER A 1 96 ? 21.312 0.136 -15.042 1.00 67.12 96 SER A O 1
ATOM 785 N N . TYR A 1 97 ? 19.749 1.625 -14.431 1.00 57.97 97 TYR A N 1
ATOM 786 C CA . TYR A 1 97 ? 19.879 2.474 -15.621 1.00 57.97 97 TYR A CA 1
ATOM 787 C C . TYR A 1 97 ? 21.103 3.404 -15.589 1.00 57.97 97 TYR A C 1
ATOM 789 O O . TYR A 1 97 ? 21.551 3.848 -16.643 1.00 57.97 97 TYR A O 1
ATOM 797 N N . CYS A 1 98 ? 21.680 3.676 -14.413 1.00 49.22 98 CYS A N 1
ATOM 798 C CA . CYS A 1 98 ? 22.882 4.508 -14.274 1.00 49.22 98 CYS A CA 1
ATOM 799 C C . CYS A 1 98 ? 24.195 3.746 -14.528 1.00 49.22 98 CYS A C 1
ATOM 801 O O . CYS A 1 98 ? 25.244 4.371 -14.648 1.00 49.22 98 CYS A O 1
ATOM 803 N N . THR A 1 99 ? 24.162 2.415 -14.641 1.00 43.81 99 THR A N 1
ATOM 804 C CA . THR A 1 99 ? 25.334 1.580 -14.962 1.00 43.81 99 THR A CA 1
ATOM 805 C C . THR A 1 99 ? 25.425 1.212 -16.445 1.00 43.81 99 THR A C 1
ATOM 807 O O . THR A 1 99 ? 25.876 0.114 -16.774 1.00 43.81 99 THR A O 1
ATOM 810 N N . SER A 1 100 ? 25.023 2.094 -17.372 1.00 40.56 100 SER A N 1
ATOM 811 C CA . SER A 1 100 ? 25.525 1.951 -18.744 1.00 40.56 100 SER A CA 1
ATOM 812 C C . SER A 1 100 ? 27.040 2.172 -18.693 1.00 40.56 100 SER A C 1
ATOM 814 O O . SER A 1 100 ? 27.453 3.237 -18.228 1.00 40.56 100 SER A O 1
ATOM 816 N N . PRO A 1 101 ? 27.885 1.218 -19.118 1.00 45.25 101 PRO A N 1
ATOM 817 C CA . PRO A 1 101 ? 29.305 1.495 -19.218 1.00 45.25 101 PRO A CA 1
ATOM 818 C C . PRO A 1 101 ? 29.459 2.644 -20.208 1.00 45.25 101 PRO A C 1
ATOM 820 O O . PRO A 1 101 ? 28.927 2.568 -21.316 1.00 45.25 101 PRO A O 1
ATOM 823 N N . ASP A 1 102 ? 30.151 3.704 -19.792 1.00 42.34 102 ASP A N 1
ATOM 824 C CA . ASP A 1 102 ? 30.591 4.767 -20.683 1.00 42.34 102 ASP A CA 1
ATOM 825 C C . ASP A 1 102 ? 31.149 4.127 -21.960 1.00 42.34 102 ASP A C 1
ATOM 827 O O . ASP A 1 102 ? 32.231 3.531 -21.977 1.00 42.34 102 ASP A O 1
ATOM 831 N N . THR A 1 103 ? 30.418 4.256 -23.066 1.00 52.84 103 THR A N 1
ATOM 832 C CA . THR A 1 103 ? 30.875 3.816 -24.389 1.00 52.84 103 THR A CA 1
ATOM 833 C C . THR A 1 103 ? 32.071 4.641 -24.883 1.00 52.84 103 THR A C 1
ATOM 835 O O . THR A 1 103 ? 32.611 4.370 -25.953 1.00 52.84 103 THR A O 1
ATOM 838 N N . SER A 1 104 ? 32.547 5.599 -24.082 1.00 47.38 104 SER A N 1
ATOM 839 C CA . SER A 1 104 ? 33.779 6.366 -24.276 1.00 47.38 104 SER A CA 1
ATOM 840 C C . SER A 1 104 ? 35.054 5.511 -24.284 1.00 47.38 104 SER A C 1
ATOM 842 O O . SER A 1 104 ? 36.074 5.973 -24.783 1.00 47.38 104 SER A O 1
ATOM 844 N N . SER A 1 105 ? 35.017 4.262 -23.803 1.00 45.31 105 SER A N 1
ATOM 845 C CA . SER A 1 105 ? 36.158 3.333 -23.914 1.00 45.31 105 SER A CA 1
ATOM 846 C C . SER A 1 105 ? 36.176 2.521 -25.218 1.00 45.31 105 SER A C 1
ATOM 848 O O . SER A 1 105 ? 37.209 1.953 -25.565 1.00 45.31 105 SER A O 1
ATOM 850 N N . LEU A 1 106 ? 35.072 2.477 -25.978 1.00 43.28 106 LEU A N 1
ATOM 851 C CA . LEU A 1 106 ? 35.008 1.763 -27.265 1.00 43.28 106 LEU A CA 1
ATOM 852 C C . LEU A 1 106 ? 35.361 2.648 -28.472 1.00 43.28 106 LEU A C 1
ATOM 854 O O . LEU A 1 106 ? 35.663 2.121 -29.540 1.00 43.28 106 LEU A O 1
ATOM 858 N N . SER A 1 107 ? 35.415 3.975 -28.311 1.00 46.91 107 SER A N 1
ATOM 859 C CA . SER A 1 107 ? 35.887 4.896 -29.359 1.00 46.91 107 SER A CA 1
ATOM 860 C C . SER A 1 107 ? 37.413 4.890 -29.549 1.00 46.91 107 SER A C 1
ATOM 862 O O . SER A 1 107 ? 37.899 5.402 -30.555 1.00 46.91 107 SER A O 1
ATOM 864 N N . LEU A 1 108 ? 38.174 4.267 -28.639 1.00 41.88 108 LEU A N 1
ATOM 865 C CA . LEU A 1 108 ? 39.632 4.110 -28.756 1.00 41.88 108 LEU A CA 1
ATOM 866 C C . LEU A 1 108 ? 40.073 2.815 -29.462 1.00 41.88 108 LEU A C 1
ATOM 868 O O . LEU A 1 108 ? 41.247 2.689 -29.794 1.00 41.88 108 LEU A O 1
ATOM 872 N N . LEU A 1 109 ? 39.159 1.876 -29.739 1.00 40.38 109 LEU A N 1
ATOM 873 C CA . LEU A 1 109 ? 39.477 0.575 -30.357 1.00 40.38 109 LEU A CA 1
ATOM 874 C C . LEU A 1 109 ? 39.099 0.461 -31.847 1.00 40.38 109 LEU A C 1
ATOM 876 O O . LEU A 1 109 ? 39.409 -0.549 -32.469 1.00 40.38 109 LEU A O 1
ATOM 880 N N . VAL A 1 110 ? 38.486 1.494 -32.441 1.00 45.97 110 VAL A N 1
ATOM 881 C CA . VAL A 1 110 ? 38.123 1.541 -33.880 1.00 45.97 110 VAL A CA 1
ATOM 882 C C . VAL A 1 110 ? 38.993 2.530 -34.685 1.00 45.97 110 VAL A C 1
ATOM 884 O O . VAL A 1 110 ? 38.772 2.729 -35.871 1.00 45.97 110 VAL A O 1
ATOM 887 N N . SER A 1 111 ? 40.049 3.096 -34.087 1.00 39.84 111 SER A N 1
ATOM 888 C CA . SER A 1 111 ? 41.014 3.976 -34.786 1.00 39.84 111 SER A CA 1
ATOM 889 C C . SER A 1 111 ? 42.388 3.328 -35.005 1.00 39.84 111 SER A C 1
ATOM 891 O O . SER A 1 111 ? 43.392 4.015 -35.174 1.00 39.84 111 SER A O 1
ATOM 893 N N . SER A 1 112 ? 42.469 1.998 -34.977 1.00 44.59 112 SER A N 1
ATOM 894 C CA . SER A 1 112 ? 43.692 1.255 -35.305 1.00 44.59 112 SER A CA 1
ATOM 895 C C . SER A 1 112 ? 43.395 0.132 -36.290 1.00 44.59 112 SER A C 1
ATOM 897 O O . SER A 1 112 ? 43.594 -1.033 -35.970 1.00 44.59 112 SER A O 1
ATOM 899 N N . HIS A 1 113 ? 42.897 0.501 -37.470 1.00 42.16 113 HIS A N 1
ATOM 900 C CA . HIS A 1 113 ? 43.255 -0.107 -38.753 1.00 42.16 113 HIS A CA 1
ATOM 901 C C . HIS A 1 113 ? 42.915 0.843 -39.899 1.00 42.16 113 HIS A C 1
ATOM 903 O O . HIS A 1 113 ? 41.787 1.381 -39.901 1.00 42.16 113 HIS A O 1
#